Protein AF-A0A483XGF2-F1 (afdb_monomer_lite)

Structure (mmCIF, N/CA/C/O backbone):
data_AF-A0A483XGF2-F1
#
_entry.id   AF-A0A483XGF2-F1
#
loop_
_atom_site.group_PDB
_atom_site.id
_atom_site.type_symbol
_atom_site.label_atom_id
_atom_site.label_alt_id
_atom_site.label_comp_id
_atom_site.label_asym_id
_atom_site.label_entity_id
_atom_site.label_seq_id
_atom_site.pdbx_PDB_ins_code
_atom_site.Cartn_x
_atom_site.Cartn_y
_atom_site.Cartn_z
_atom_site.occupancy
_atom_site.B_iso_or_equiv
_atom_site.auth_seq_id
_atom_site.auth_comp_id
_atom_site.auth_asym_id
_atom_site.auth_atom_id
_atom_site.pdbx_PDB_model_num
ATOM 1 N N . ASP A 1 1 ? 8.597 6.397 -5.691 1.00 85.00 1 ASP A N 1
ATOM 2 C CA . ASP A 1 1 ? 7.246 6.034 -5.200 1.00 85.00 1 ASP A CA 1
ATOM 3 C C . ASP A 1 1 ? 6.530 7.286 -4.707 1.00 85.00 1 ASP A C 1
ATOM 5 O O . ASP A 1 1 ? 7.173 8.309 -4.490 1.00 85.00 1 ASP A O 1
ATOM 9 N N . LYS A 1 2 ? 5.201 7.244 -4.582 1.00 95.81 2 LYS A N 1
ATOM 10 C CA . LYS A 1 2 ? 4.420 8.337 -3.992 1.00 95.81 2 LYS A CA 1
ATOM 11 C C . LYS A 1 2 ? 3.474 7.762 -2.951 1.00 95.81 2 LYS A C 1
ATOM 13 O O . LYS A 1 2 ? 2.645 6.914 -3.267 1.00 95.81 2 LYS A O 1
ATOM 18 N N . SER A 1 3 ? 3.588 8.245 -1.717 1.00 97.06 3 SER A N 1
ATOM 19 C CA . SER A 1 3 ? 2.702 7.853 -0.620 1.00 97.06 3 SER A CA 1
ATOM 20 C C . SER A 1 3 ? 1.740 8.979 -0.232 1.00 97.06 3 SER A C 1
ATOM 22 O O . SER A 1 3 ? 1.993 10.156 -0.509 1.00 97.06 3 SER A O 1
ATOM 24 N N . GLY A 1 4 ? 0.626 8.607 0.397 1.00 97.75 4 GLY A N 1
ATOM 25 C CA . GLY A 1 4 ? -0.400 9.521 0.895 1.00 97.75 4 GLY A CA 1
ATOM 26 C C . GLY A 1 4 ? -0.955 9.061 2.238 1.00 97.75 4 GLY A C 1
ATOM 27 O O . GLY A 1 4 ? -1.050 7.862 2.508 1.00 97.75 4 GLY A O 1
ATOM 28 N N . ALA A 1 5 ? -1.276 10.010 3.103 1.00 97.88 5 ALA A N 1
ATOM 29 C CA . ALA A 1 5 ? -1.912 9.775 4.389 1.00 97.88 5 ALA A CA 1
ATOM 30 C C . ALA A 1 5 ? -3.018 10.812 4.580 1.00 97.88 5 ALA A C 1
ATOM 32 O O . ALA A 1 5 ? -2.908 11.929 4.078 1.00 97.88 5 ALA A O 1
ATOM 33 N N . GLY A 1 6 ? -4.073 10.433 5.290 1.00 97.56 6 GLY A N 1
ATOM 34 C CA . GLY A 1 6 ? -5.198 11.315 5.563 1.00 97.56 6 GLY A CA 1
ATOM 35 C C . GLY A 1 6 ? -5.938 10.913 6.828 1.00 97.56 6 GLY A C 1
ATOM 36 O O . GLY A 1 6 ? -5.533 9.995 7.549 1.00 97.56 6 GLY A O 1
ATOM 37 N N . GLU A 1 7 ? -7.039 11.610 7.083 1.00 97.62 7 GLU A N 1
ATOM 38 C CA . GLU A 1 7 ? -7.888 11.353 8.240 1.00 97.62 7 GLU A CA 1
ATOM 39 C C . GLU A 1 7 ? -8.523 9.955 8.212 1.00 97.62 7 GLU A C 1
ATOM 41 O O . GLU A 1 7 ? -8.512 9.246 7.197 1.00 97.62 7 GLU A O 1
ATOM 46 N N . ARG A 1 8 ? -9.104 9.56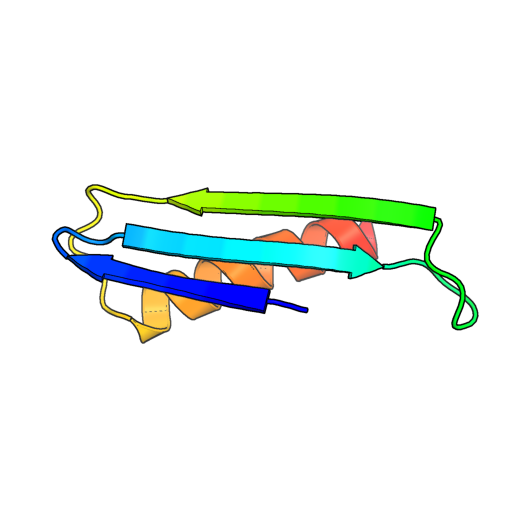8 9.356 1.00 97.38 8 ARG A N 1
ATOM 47 C CA . ARG A 1 8 ? -9.905 8.343 9.520 1.00 97.38 8 ARG A CA 1
ATOM 48 C C . ARG A 1 8 ? -9.159 7.080 9.084 1.00 97.38 8 ARG A C 1
ATOM 50 O O . ARG A 1 8 ? -9.705 6.230 8.391 1.00 97.38 8 ARG A O 1
ATOM 57 N N . GLY A 1 9 ? -7.880 6.983 9.441 1.00 97.19 9 GLY A N 1
ATOM 58 C CA . GLY A 1 9 ? -7.071 5.806 9.129 1.00 97.19 9 GLY A CA 1
ATOM 59 C C . GLY A 1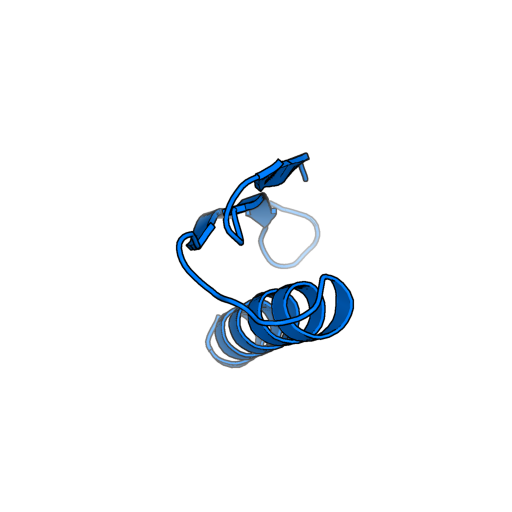 9 ? -6.563 5.734 7.689 1.00 97.19 9 GLY A C 1
ATOM 60 O O . GLY A 1 9 ? -5.914 4.749 7.342 1.00 97.19 9 GLY A O 1
ATOM 61 N N . SER A 1 10 ? -6.779 6.759 6.861 1.00 98.50 10 SER A N 1
ATOM 62 C CA . SER A 1 10 ? -6.408 6.716 5.443 1.00 98.50 10 SER A CA 1
ATOM 63 C C . SER A 1 10 ? -4.893 6.656 5.226 1.00 98.50 10 SER A C 1
ATOM 65 O O . SER A 1 10 ? -4.138 7.471 5.766 1.00 98.50 10 SER A O 1
ATOM 67 N N . ARG A 1 11 ? -4.443 5.698 4.411 1.00 98.44 11 ARG A N 1
ATOM 68 C CA . ARG A 1 11 ? -3.046 5.528 3.992 1.00 98.44 11 ARG A CA 1
ATOM 69 C C . ARG A 1 11 ? -2.994 4.877 2.610 1.00 98.44 11 ARG A C 1
ATOM 71 O O . ARG A 1 11 ? -3.817 4.026 2.293 1.00 98.44 11 ARG A O 1
ATOM 78 N N . GLY A 1 12 ? -2.017 5.250 1.793 1.00 98.00 12 GLY A N 1
ATOM 79 C CA . GLY A 1 12 ? -1.770 4.562 0.534 1.00 98.00 12 GLY A CA 1
ATOM 80 C C . GLY A 1 12 ? -0.413 4.852 -0.088 1.00 98.00 12 GLY A C 1
ATOM 81 O O . GLY A 1 12 ? 0.305 5.763 0.340 1.00 98.00 12 GLY A O 1
ATOM 82 N N . ILE A 1 13 ? -0.074 4.058 -1.099 1.00 98.62 13 ILE A N 1
ATOM 83 C CA . ILE A 1 13 ? 1.145 4.172 -1.899 1.00 98.62 13 ILE A CA 1
ATOM 84 C C . ILE A 1 13 ? 0.881 3.734 -3.342 1.00 98.62 13 ILE A C 1
ATOM 86 O O . ILE A 1 13 ? 0.158 2.769 -3.591 1.00 98.62 13 ILE A O 1
ATOM 90 N N . ILE A 1 14 ? 1.498 4.452 -4.278 1.00 98.50 14 ILE A N 1
ATOM 91 C CA . ILE A 1 14 ? 1.633 4.068 -5.682 1.00 98.50 14 ILE A CA 1
ATOM 92 C C . ILE A 1 14 ? 3.119 3.973 -6.036 1.00 98.50 14 ILE A C 1
ATOM 94 O O . ILE A 1 14 ? 3.913 4.872 -5.727 1.00 98.50 14 ILE A O 1
ATOM 98 N N . ALA A 1 15 ? 3.514 2.875 -6.672 1.00 98.19 15 ALA A N 1
ATOM 99 C CA . ALA A 1 15 ? 4.901 2.623 -7.039 1.00 98.19 15 ALA A CA 1
ATOM 100 C C . ALA A 1 15 ? 4.999 1.861 -8.364 1.00 98.19 15 ALA A C 1
ATOM 102 O O . ALA A 1 15 ? 4.203 0.965 -8.627 1.00 98.19 15 ALA A O 1
ATOM 103 N N . ALA A 1 16 ? 6.001 2.202 -9.175 1.00 97.94 16 ALA A N 1
ATOM 104 C CA . ALA A 1 16 ? 6.461 1.373 -10.283 1.00 97.94 16 ALA A CA 1
ATOM 105 C C . ALA A 1 16 ? 7.710 0.619 -9.810 1.00 97.94 16 ALA A C 1
ATOM 107 O O . ALA A 1 16 ? 8.653 1.253 -9.335 1.00 97.94 16 ALA A O 1
ATOM 108 N N . LEU A 1 17 ? 7.700 -0.711 -9.895 1.00 95.94 17 LEU A N 1
ATOM 109 C CA . LEU A 1 17 ? 8.785 -1.564 -9.411 1.00 95.94 17 LEU A CA 1
ATOM 110 C C . LEU A 1 17 ? 9.002 -2.790 -10.307 1.00 95.94 17 LEU A C 1
ATOM 112 O O . LEU A 1 17 ? 8.132 -3.179 -11.090 1.00 95.94 17 LEU A O 1
ATOM 116 N N . GLY A 1 18 ? 10.204 -3.353 -10.222 1.00 95.81 18 GLY A N 1
ATOM 117 C CA . GLY A 1 18 ? 10.643 -4.537 -10.953 1.00 95.81 18 GLY A CA 1
ATOM 118 C C . GLY A 1 18 ? 12.121 -4.852 -10.697 1.00 95.81 18 GLY A C 1
ATOM 119 O O . GLY A 1 18 ? 12.823 -4.019 -10.112 1.00 95.81 18 GLY A O 1
ATOM 120 N N . PRO A 1 19 ? 12.581 -6.063 -11.060 1.00 95.88 19 PRO A N 1
ATOM 121 C CA . PRO A 1 19 ? 13.953 -6.509 -10.846 1.00 95.88 19 PRO A CA 1
ATOM 122 C C . PRO A 1 19 ? 14.934 -5.772 -11.765 1.00 95.88 19 PRO A C 1
ATOM 124 O O . PRO A 1 19 ? 14.540 -5.055 -12.686 1.00 95.88 19 PRO A O 1
ATOM 127 N N . ASP A 1 20 ? 16.230 -5.940 -11.499 1.00 95.75 20 ASP A N 1
ATOM 128 C CA . ASP A 1 20 ? 17.322 -5.461 -12.362 1.00 95.75 20 ASP A CA 1
ATOM 129 C C . ASP A 1 20 ? 17.290 -3.949 -12.655 1.00 95.75 20 ASP A C 1
ATOM 131 O O . ASP A 1 20 ? 17.742 -3.481 -13.701 1.00 95.75 20 ASP A O 1
ATOM 135 N N . GLY A 1 21 ? 16.714 -3.168 -11.734 1.00 92.69 21 GLY A N 1
ATOM 136 C CA . GLY A 1 21 ? 16.563 -1.720 -11.875 1.00 92.69 21 GLY A CA 1
ATOM 137 C C . GLY A 1 21 ? 15.551 -1.289 -12.942 1.00 92.69 21 GLY A C 1
ATOM 138 O O . GLY A 1 21 ? 15.526 -0.113 -13.304 1.00 92.69 21 GLY A O 1
ATOM 139 N N . LYS A 1 22 ? 14.715 -2.205 -13.454 1.00 96.62 22 LYS A N 1
ATOM 140 C CA . LYS A 1 22 ? 13.711 -1.920 -14.487 1.00 96.62 22 LYS A CA 1
ATOM 141 C C . LYS A 1 22 ? 12.295 -2.148 -13.953 1.00 96.62 22 LYS A C 1
ATOM 143 O O . LYS A 1 22 ? 11.955 -3.274 -13.594 1.00 96.62 22 LYS A O 1
ATOM 148 N N . PRO A 1 23 ? 11.429 -1.120 -13.927 1.00 96.69 23 PRO A N 1
ATOM 149 C CA . PRO A 1 23 ? 10.046 -1.304 -13.515 1.00 96.69 23 PRO A CA 1
ATOM 150 C C . PRO A 1 23 ? 9.290 -2.163 -14.534 1.00 96.69 23 PRO A C 1
ATOM 152 O O . PRO A 1 23 ? 9.348 -1.910 -15.735 1.00 96.69 23 PRO A O 1
ATOM 155 N N . SER A 1 24 ? 8.554 -3.160 -14.046 1.00 97.44 24 SER A N 1
ATOM 156 C CA . SER A 1 24 ? 7.722 -4.047 -14.872 1.00 97.44 24 SER A CA 1
ATOM 157 C C . SER A 1 24 ? 6.283 -4.168 -14.371 1.00 97.44 24 SER A C 1
ATOM 159 O O . SER A 1 24 ? 5.420 -4.642 -15.108 1.00 97.44 24 SER A O 1
ATOM 161 N N . ARG A 1 25 ? 5.993 -3.706 -13.146 1.00 97.81 25 ARG A N 1
ATOM 162 C CA . ARG A 1 25 ? 4.639 -3.640 -12.581 1.00 97.81 25 ARG A CA 1
ATOM 163 C C . ARG A 1 25 ? 4.401 -2.324 -11.849 1.00 97.81 25 ARG A C 1
ATOM 165 O O . ARG A 1 25 ? 5.325 -1.713 -11.310 1.00 97.81 25 ARG A O 1
ATOM 172 N N . ILE A 1 26 ? 3.133 -1.927 -11.793 1.00 98.00 26 ILE A N 1
ATOM 173 C CA . ILE A 1 26 ? 2.643 -0.847 -10.935 1.00 98.00 26 ILE A CA 1
ATOM 174 C C . ILE A 1 26 ? 1.907 -1.488 -9.760 1.00 98.00 26 ILE A C 1
ATOM 176 O O . ILE A 1 26 ? 1.043 -2.339 -9.961 1.00 98.00 26 ILE A O 1
ATOM 180 N N . VAL A 1 27 ? 2.239 -1.073 -8.541 1.00 98.06 27 VAL A N 1
ATOM 181 C CA . VAL A 1 27 ? 1.557 -1.484 -7.311 1.00 98.06 27 VAL A CA 1
ATOM 182 C C . VAL A 1 27 ? 0.822 -0.286 -6.733 1.00 98.06 27 VAL A C 1
ATOM 184 O O . VAL A 1 27 ? 1.387 0.803 -6.604 1.00 98.06 27 VAL A O 1
ATOM 187 N N . VAL A 1 28 ? -0.440 -0.510 -6.378 1.00 98.50 28 VAL A N 1
ATOM 188 C CA . VAL A 1 28 ? -1.333 0.474 -5.768 1.00 98.50 28 VAL A CA 1
ATOM 189 C C . VAL A 1 28 ? -1.925 -0.152 -4.513 1.00 98.50 28 VAL A C 1
ATOM 191 O O . VAL A 1 28 ? -2.584 -1.185 -4.593 1.00 98.50 28 VAL A O 1
ATOM 194 N N . ILE A 1 29 ? -1.685 0.460 -3.354 1.00 98.38 29 ILE A N 1
ATOM 195 C CA . ILE A 1 29 ? -2.230 0.006 -2.070 1.00 98.38 29 ILE A CA 1
ATOM 196 C C . ILE A 1 29 ? -2.941 1.184 -1.416 1.00 98.38 29 ILE A C 1
ATOM 198 O O . ILE A 1 29 ? -2.340 2.242 -1.234 1.00 98.38 29 ILE A O 1
ATOM 202 N N . TYR A 1 30 ? -4.199 0.980 -1.027 1.00 98.31 30 TYR A N 1
ATOM 203 C CA . TYR A 1 30 ? -4.985 1.931 -0.248 1.00 98.31 30 TYR A CA 1
ATOM 204 C C . TYR A 1 30 ? -5.650 1.235 0.934 1.00 98.31 30 TYR A C 1
ATOM 206 O O . TYR A 1 30 ? -6.104 0.098 0.839 1.00 98.31 30 TYR A O 1
ATOM 214 N N . THR A 1 31 ? -5.735 1.953 2.044 1.00 97.88 31 THR A N 1
ATOM 215 C CA . THR A 1 31 ? -6.505 1.583 3.226 1.00 97.88 31 THR A CA 1
ATOM 216 C C . THR A 1 31 ? -7.142 2.832 3.823 1.00 97.88 31 THR A C 1
ATOM 218 O O . THR A 1 31 ? -6.622 3.941 3.679 1.00 97.88 31 THR A O 1
ATOM 221 N N . THR A 1 32 ? -8.288 2.660 4.470 1.00 98.31 32 THR A N 1
ATOM 222 C CA . THR A 1 32 ? -9.006 3.691 5.220 1.00 98.31 32 THR A CA 1
ATOM 223 C C . THR A 1 32 ? -9.899 3.019 6.265 1.00 98.31 32 THR A C 1
ATOM 225 O O . THR A 1 32 ? -10.093 1.805 6.230 1.00 98.31 32 THR A O 1
ATOM 228 N N . GLY A 1 33 ? -10.412 3.781 7.226 1.00 98.19 33 GLY A N 1
ATOM 229 C CA . GLY A 1 33 ? -11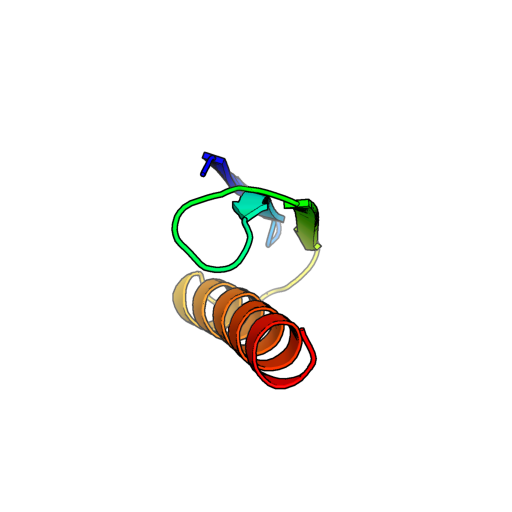.308 3.294 8.280 1.00 98.19 33 GLY A CA 1
ATOM 230 C C . GLY A 1 33 ? -10.619 2.576 9.445 1.00 98.19 33 GLY A C 1
ATOM 231 O O . GLY A 1 33 ? -11.281 2.233 10.421 1.00 98.19 33 GLY A O 1
ATOM 232 N N . SER A 1 34 ? -9.302 2.371 9.386 1.00 97.31 34 SER A N 1
ATOM 233 C CA . SER A 1 34 ? -8.547 1.751 10.477 1.00 97.31 34 SER A CA 1
ATOM 234 C C . SER A 1 34 ? -8.314 2.721 11.641 1.00 97.31 34 SER A C 1
ATOM 236 O O . SER A 1 34 ? -7.966 3.882 11.427 1.00 97.31 34 SER A O 1
ATOM 238 N N . GLN A 1 35 ? -8.446 2.225 12.874 1.00 97.81 35 GLN A N 1
ATOM 239 C CA . GLN A 1 35 ? -8.027 2.935 14.094 1.00 97.81 35 GLN A CA 1
ATOM 240 C C . GLN A 1 35 ? -6.552 2.684 14.446 1.00 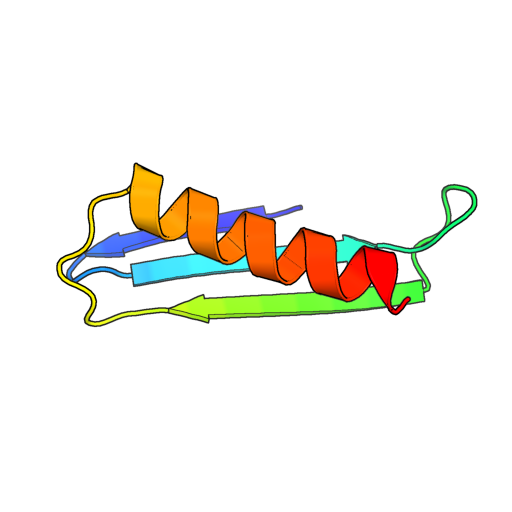97.81 35 GLN A C 1
ATOM 242 O O . GLN A 1 35 ? -6.060 3.199 15.446 1.00 97.81 35 GLN A O 1
ATOM 247 N N . ALA A 1 36 ? -5.844 1.893 13.635 1.00 98.00 36 ALA A N 1
ATOM 248 C CA . ALA A 1 36 ? -4.433 1.615 13.839 1.00 98.00 36 ALA A CA 1
ATOM 249 C C . ALA A 1 36 ? -3.588 2.891 13.717 1.00 98.00 36 ALA A C 1
ATOM 251 O O . ALA A 1 36 ? -3.865 3.805 12.925 1.00 98.00 36 ALA A O 1
ATOM 252 N N . THR A 1 37 ? -2.499 2.917 14.472 1.00 98.25 37 THR A N 1
ATOM 253 C CA . THR A 1 37 ? -1.496 3.980 14.435 1.00 98.25 37 THR A CA 1
ATOM 254 C C . THR A 1 37 ? -0.891 4.128 13.035 1.00 98.25 37 THR A C 1
ATOM 256 O O . THR A 1 37 ? -1.062 3.292 12.141 1.00 98.25 37 THR A O 1
ATOM 259 N N . MET A 1 38 ? -0.194 5.241 12.793 1.00 97.69 38 MET A N 1
ATOM 260 C CA . MET A 1 38 ? 0.530 5.423 11.530 1.00 97.69 38 MET A CA 1
ATOM 261 C C . MET A 1 38 ? 1.572 4.315 11.318 1.00 97.69 38 MET A C 1
ATOM 263 O O . MET A 1 38 ? 1.669 3.778 10.216 1.00 97.69 38 MET A O 1
ATOM 267 N N . ASP A 1 39 ? 2.290 3.934 12.374 1.00 98.38 39 ASP A N 1
ATOM 268 C CA . ASP A 1 39 ? 3.358 2.935 12.300 1.00 98.38 39 ASP A CA 1
ATOM 269 C C . ASP A 1 39 ? 2.822 1.537 12.008 1.00 98.38 39 ASP A C 1
ATOM 271 O O . ASP A 1 39 ? 3.367 0.838 11.156 1.00 98.38 39 ASP A O 1
ATOM 275 N N . GLU A 1 40 ? 1.704 1.145 12.618 1.00 98.62 40 GLU A N 1
ATOM 276 C CA . GLU A 1 40 ? 1.046 -0.124 12.296 1.00 98.62 40 GLU A CA 1
ATOM 277 C C . GLU A 1 40 ? 0.584 -0.168 10.839 1.00 98.62 40 GLU A C 1
ATOM 279 O O . GLU A 1 40 ? 0.817 -1.160 10.148 1.00 98.62 40 GLU A O 1
ATOM 284 N N . ARG A 1 41 ? -0.016 0.918 10.334 1.00 98.31 41 ARG A N 1
ATOM 285 C CA . ARG A 1 41 ? -0.436 1.007 8.926 1.00 98.31 41 ARG A CA 1
ATOM 286 C C . ARG A 1 41 ? 0.760 0.961 7.976 1.00 98.31 41 ARG A C 1
ATOM 288 O O . ARG A 1 41 ? 0.700 0.271 6.960 1.00 98.31 41 ARG A O 1
ATOM 295 N N . ASN A 1 42 ? 1.852 1.648 8.308 1.00 98.44 42 ASN A N 1
ATOM 296 C CA . ASN A 1 42 ? 3.093 1.600 7.535 1.00 98.44 42 ASN A CA 1
ATOM 297 C C . ASN A 1 42 ? 3.690 0.187 7.523 1.00 98.44 42 ASN A C 1
ATOM 299 O O . ASN A 1 42 ? 4.046 -0.308 6.455 1.00 98.44 42 ASN A O 1
ATOM 303 N N . ARG A 1 43 ? 3.738 -0.484 8.682 1.00 98.69 43 ARG A N 1
ATOM 304 C CA . ARG A 1 43 ? 4.210 -1.868 8.807 1.00 98.69 43 ARG A CA 1
ATOM 305 C C . ARG A 1 43 ? 3.381 -2.819 7.946 1.00 98.69 43 ARG A C 1
ATOM 307 O O . ARG A 1 43 ? 3.954 -3.620 7.220 1.00 98.69 43 ARG A O 1
ATOM 314 N N . GLN A 1 44 ? 2.056 -2.693 7.956 1.00 98.56 44 GLN A N 1
ATOM 315 C CA . GLN A 1 44 ? 1.179 -3.535 7.136 1.00 98.56 44 GLN A CA 1
ATOM 316 C C . GLN A 1 44 ? 1.390 -3.324 5.629 1.00 98.56 44 GLN A C 1
ATOM 318 O O . GLN A 1 44 ? 1.487 -4.292 4.877 1.00 98.56 44 GLN A O 1
ATOM 323 N N . ILE A 1 45 ? 1.531 -2.076 5.169 1.00 98.44 45 ILE A N 1
ATOM 324 C CA . ILE A 1 45 ? 1.852 -1.799 3.758 1.00 98.44 45 ILE A CA 1
ATOM 325 C C . ILE A 1 45 ? 3.221 -2.390 3.382 1.00 98.44 45 ILE A C 1
ATOM 327 O O . ILE A 1 45 ? 3.366 -2.952 2.295 1.00 98.44 45 ILE A O 1
ATOM 331 N N . ALA A 1 46 ? 4.211 -2.309 4.276 1.00 98.38 46 ALA A N 1
ATOM 332 C CA . ALA A 1 46 ? 5.531 -2.896 4.058 1.00 98.38 46 ALA A CA 1
ATOM 333 C C . ALA A 1 46 ? 5.492 -4.434 4.004 1.00 98.38 46 ALA A C 1
ATOM 335 O O . ALA A 1 46 ? 6.140 -5.021 3.143 1.00 98.38 46 ALA A O 1
ATOM 336 N N . GLU A 1 47 ? 4.702 -5.087 4.861 1.00 98.75 47 GLU A N 1
A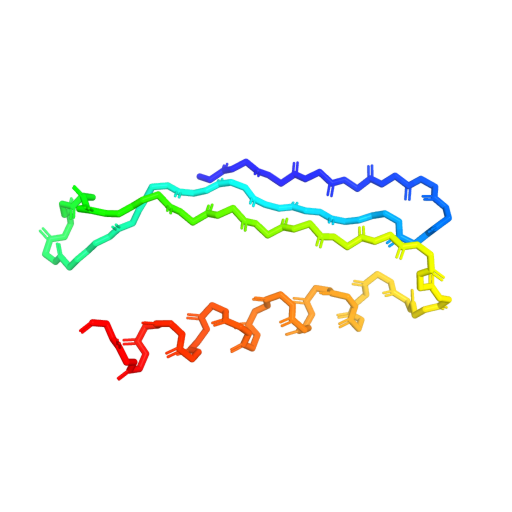TOM 337 C CA . GLU A 1 47 ? 4.500 -6.545 4.850 1.00 98.75 47 GLU A CA 1
ATOM 338 C C . GLU A 1 47 ? 3.860 -7.022 3.537 1.00 98.75 47 GLU A C 1
ATOM 340 O O . GLU A 1 47 ? 4.316 -8.007 2.950 1.00 98.75 47 GLU A O 1
ATOM 345 N N . ILE A 1 48 ? 2.871 -6.286 3.016 1.00 98.44 48 ILE A N 1
ATOM 346 C CA . ILE A 1 48 ? 2.300 -6.550 1.685 1.00 98.44 48 ILE A CA 1
ATOM 347 C C . ILE A 1 48 ? 3.383 -6.408 0.609 1.00 98.44 48 ILE A C 1
ATOM 349 O O . ILE A 1 48 ? 3.539 -7.301 -0.224 1.00 98.44 48 ILE A O 1
ATOM 353 N N . GLY A 1 49 ? 4.166 -5.325 0.641 1.00 97.75 49 GLY A N 1
ATOM 354 C CA . GLY A 1 49 ? 5.275 -5.112 -0.293 1.00 97.75 49 GLY A CA 1
ATOM 355 C C . GLY A 1 49 ? 6.316 -6.236 -0.257 1.00 97.75 49 GLY A C 1
ATOM 356 O O . GLY A 1 49 ? 6.728 -6.728 -1.306 1.00 97.75 49 GLY A O 1
ATOM 357 N N . ALA A 1 50 ? 6.689 -6.699 0.937 1.00 98.38 50 ALA A N 1
ATOM 358 C CA . ALA A 1 50 ? 7.615 -7.813 1.118 1.00 98.38 50 ALA A CA 1
ATOM 359 C C . ALA A 1 50 ? 7.060 -9.123 0.538 1.00 98.38 50 ALA A C 1
ATOM 361 O O . ALA A 1 50 ? 7.795 -9.863 -0.114 1.00 98.38 50 ALA A O 1
ATOM 362 N N . SER A 1 51 ? 5.763 -9.392 0.722 1.00 98.56 51 SER A N 1
ATOM 363 C CA . SER A 1 51 ? 5.099 -10.559 0.132 1.00 98.56 51 SER A CA 1
ATOM 364 C C . SER A 1 51 ? 5.086 -10.496 -1.400 1.00 98.56 51 SER A C 1
ATOM 366 O O . SER A 1 51 ? 5.458 -11.468 -2.055 1.00 98.56 51 SER A O 1
ATOM 368 N N . LEU A 1 52 ? 4.759 -9.335 -1.980 1.00 97.44 52 LEU A N 1
ATOM 369 C CA . LEU A 1 52 ? 4.791 -9.128 -3.433 1.00 97.44 52 LEU A CA 1
ATOM 370 C C . LEU A 1 52 ? 6.191 -9.346 -4.020 1.00 97.44 52 LEU A C 1
ATOM 372 O O . LEU A 1 52 ? 6.307 -9.918 -5.094 1.00 97.44 52 LEU A O 1
ATOM 376 N N . ILE A 1 53 ? 7.247 -8.915 -3.323 1.00 96.69 53 ILE A N 1
ATOM 377 C CA . ILE A 1 53 ? 8.639 -9.131 -3.749 1.00 96.69 53 ILE A CA 1
ATOM 378 C C . ILE A 1 53 ? 9.041 -10.603 -3.609 1.00 96.69 53 ILE A C 1
ATOM 380 O O . ILE A 1 53 ? 9.687 -11.154 -4.495 1.00 96.69 53 ILE A O 1
ATOM 384 N N . LYS A 1 54 ? 8.657 -11.261 -2.511 1.00 97.69 54 LYS A N 1
ATOM 385 C CA . LYS A 1 54 ? 8.933 -12.689 -2.296 1.00 97.69 54 LYS A CA 1
ATOM 386 C C . LYS A 1 54 ? 8.285 -13.567 -3.372 1.00 97.69 54 LYS A C 1
ATOM 388 O O . LYS A 1 54 ? 8.831 -14.610 -3.720 1.00 97.69 54 LYS A O 1
ATOM 393 N N . HIS A 1 55 ? 7.126 -13.147 -3.866 1.00 96.19 55 HIS A N 1
ATOM 394 C CA . HIS A 1 55 ? 6.32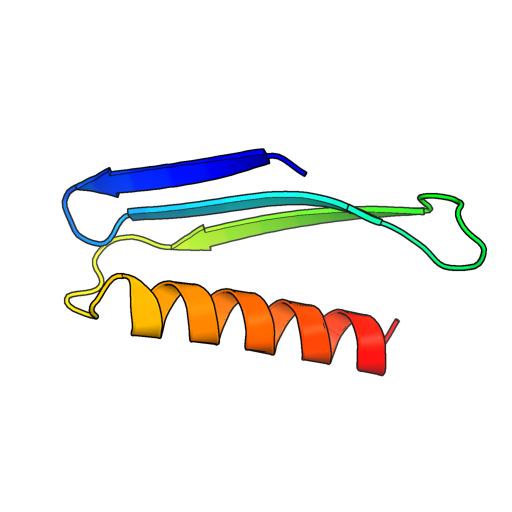2 -13.855 -4.859 1.00 96.19 55 HIS A CA 1
ATOM 395 C C . HIS A 1 55 ? 6.271 -13.109 -6.201 1.00 96.19 55 HIS A C 1
ATOM 397 O O . HIS A 1 55 ? 5.242 -13.142 -6.877 1.00 96.19 55 HIS A O 1
ATOM 403 N N . TRP A 1 56 ? 7.360 -12.411 -6.542 1.00 93.50 56 TRP A N 1
ATOM 404 C CA . TRP A 1 56 ? 7.448 -11.557 -7.724 1.00 93.50 56 TRP A CA 1
ATOM 405 C C . TRP A 1 56 ? 7.183 -12.310 -9.031 1.00 93.50 56 TRP A C 1
ATOM 407 O O . TRP A 1 56 ? 7.879 -13.308 -9.306 1.00 93.50 56 TRP A O 1
#

pLDDT: mean 97.36, std 2.05, range [85.0, 98.75]

Sequence (56 aa):
DKSGAGERGSRGIIAALGPDGKPSRIVVIYTTGSQATMDERNRQIAEIGASLIKHW

Organism: Klebsiella pneumoniae (NCBI:txid573)

Radius of gyration: 12.24 Å; chains: 1; bounding box: 29×25×29 Å

Foldseek 3Di:
DDKDDDPQAWIWDWDFDDPPPDGDDIDIDIDGNDPDDPVVSVVVVVVVVVVVVVVD

Secondary structure (DSSP, 8-state):
-EEEE-STT-EEEEEEE-STT---EEEEEEE-S----HHHHHHHHHHHHHHHHHT-

InterPro domains:
  IPR012338 Beta-lactamase/transpeptidase-like [G3DSA:3.40.710.10] (1-56)
  IPR012338 Beta-lactamase/transpeptidase-like [SSF56601] (1-55)